Protein AF-A0A536XQ82-F1 (afdb_monomer_lite)

Foldseek 3Di:
DPPPPPPPPLCDPPRPHRDQDDALVSNQVVVLVVCVVPVDPDDDDDLDDDPDDPVSSVVVVVCCVPRRVVPHDRDPPDD

Radius of gyration: 15.22 Å; chains: 1; bounding box: 23×45×41 Å

Structure (mmCIF, N/CA/C/O backbone):
data_AF-A0A536XQ82-F1
#
_entry.id   AF-A0A536XQ82-F1
#
loop_
_atom_site.group_PDB
_atom_site.id
_atom_site.type_symbol
_atom_site.label_atom_id
_atom_site.label_alt_id
_atom_site.label_comp_id
_atom_site.label_asym_id
_atom_site.label_entity_id
_atom_site.label_seq_id
_atom_site.pdbx_PDB_ins_code
_atom_site.Cartn_x
_atom_site.Cartn_y
_atom_site.Cartn_z
_atom_site.occupancy
_atom_site.B_iso_or_equiv
_atom_site.auth_seq_id
_atom_site.auth_comp_id
_atom_site.auth_asym_id
_atom_site.auth_atom_id
_atom_site.pdbx_PDB_model_num
ATOM 1 N N . MET A 1 1 ? 12.100 -36.194 -10.593 1.00 42.50 1 MET A N 1
ATOM 2 C CA . MET A 1 1 ? 10.744 -35.794 -10.171 1.00 42.50 1 MET A CA 1
ATOM 3 C C . MET A 1 1 ? 10.845 -34.337 -9.758 1.00 42.50 1 MET A C 1
ATOM 5 O O . MET A 1 1 ? 11.465 -34.061 -8.742 1.00 42.50 1 MET A O 1
ATOM 9 N N . ALA A 1 2 ? 10.431 -33.408 -10.625 1.00 43.28 2 ALA A N 1
ATOM 10 C CA . ALA A 1 2 ? 10.402 -31.991 -10.260 1.00 43.28 2 ALA A CA 1
ATOM 11 C C . ALA A 1 2 ? 9.379 -31.812 -9.125 1.00 43.28 2 ALA A C 1
ATOM 13 O O . ALA A 1 2 ? 8.370 -32.524 -9.147 1.00 43.28 2 ALA A O 1
ATOM 14 N N . PRO A 1 3 ? 9.631 -30.950 -8.125 1.00 51.94 3 PRO A N 1
ATOM 15 C CA . PRO A 1 3 ? 8.652 -30.708 -7.075 1.00 51.94 3 PRO A CA 1
ATOM 16 C C . PRO A 1 3 ? 7.346 -30.235 -7.721 1.00 51.94 3 PRO A C 1
ATOM 18 O O . PRO A 1 3 ? 7.373 -29.432 -8.657 1.00 51.94 3 PRO A O 1
ATOM 21 N N . GLU A 1 4 ? 6.213 -30.776 -7.267 1.00 55.69 4 GLU A N 1
ATOM 22 C CA . GLU A 1 4 ? 4.898 -30.300 -7.693 1.00 55.69 4 GLU A CA 1
ATOM 23 C C . GLU A 1 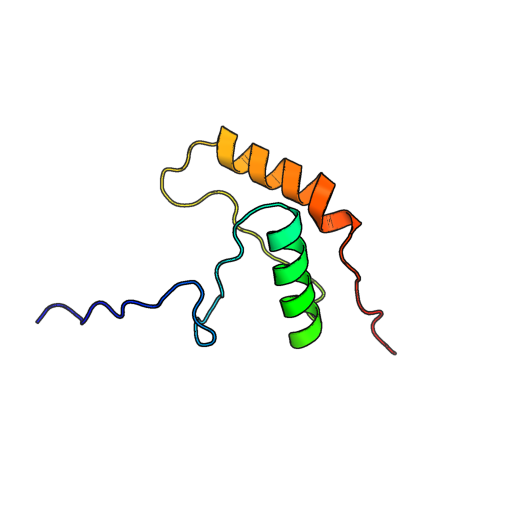4 ? 4.845 -28.787 -7.487 1.00 55.69 4 GLU A C 1
ATOM 25 O O . GLU A 1 4 ? 5.038 -28.289 -6.376 1.00 55.69 4 GLU A O 1
ATOM 30 N N . HIS A 1 5 ? 4.614 -28.046 -8.571 1.00 54.72 5 HIS A N 1
ATOM 31 C CA . HIS A 1 5 ? 4.295 -26.632 -8.480 1.00 54.72 5 HIS A CA 1
ATOM 32 C C . HIS A 1 5 ? 2.968 -26.524 -7.734 1.00 54.72 5 HIS A C 1
ATOM 34 O O . HIS A 1 5 ? 1.900 -26.652 -8.333 1.00 54.72 5 HIS A O 1
ATOM 40 N N . HIS A 1 6 ? 3.032 -26.308 -6.422 1.00 56.69 6 HIS A N 1
ATOM 41 C CA . HIS A 1 6 ? 1.883 -25.874 -5.650 1.00 56.69 6 HIS A CA 1
ATOM 42 C C . HIS A 1 6 ? 1.430 -24.550 -6.276 1.00 56.69 6 HIS A C 1
ATOM 44 O O . HIS A 1 6 ? 2.093 -23.523 -6.129 1.00 56.69 6 HIS A O 1
ATOM 50 N N . LYS A 1 7 ? 0.362 -24.587 -7.083 1.00 47.69 7 LYS A N 1
ATOM 51 C CA . LYS A 1 7 ? -0.291 -23.387 -7.615 1.00 47.69 7 LYS A CA 1
ATOM 52 C C . LYS A 1 7 ? -1.041 -22.742 -6.457 1.00 47.69 7 LYS A C 1
ATOM 54 O O . LYS A 1 7 ? -2.262 -22.834 -6.393 1.00 47.69 7 LYS A O 1
ATOM 59 N N . THR A 1 8 ? -0.305 -22.140 -5.529 1.00 55.62 8 THR A N 1
ATOM 60 C CA . THR A 1 8 ? -0.876 -21.260 -4.518 1.00 55.62 8 THR A CA 1
ATOM 61 C C . THR A 1 8 ? -1.527 -20.121 -5.282 1.00 55.62 8 THR A C 1
ATOM 63 O O . THR A 1 8 ? -0.836 -19.329 -5.927 1.00 55.62 8 THR A O 1
ATOM 66 N N . ASP A 1 9 ? -2.856 -20.072 -5.288 1.00 64.75 9 ASP A N 1
ATOM 67 C CA . ASP A 1 9 ? -3.537 -18.849 -5.678 1.00 64.75 9 ASP A CA 1
ATOM 68 C C . ASP A 1 9 ? -3.074 -17.771 -4.680 1.00 64.75 9 ASP A C 1
ATOM 70 O O . ASP A 1 9 ? -3.276 -17.929 -3.473 1.00 64.75 9 ASP A O 1
ATOM 74 N N . PRO A 1 10 ? -2.398 -16.700 -5.137 1.00 63.56 10 PRO A N 1
ATOM 75 C CA . PRO A 1 10 ? -1.852 -15.679 -4.245 1.00 63.56 10 PRO A CA 1
ATOM 76 C C . PRO A 1 10 ? -2.942 -14.931 -3.459 1.00 63.56 10 PRO A C 1
ATOM 78 O O . PRO A 1 10 ? -2.627 -14.193 -2.521 1.00 63.56 10 PRO A O 1
ATOM 81 N N . HIS A 1 11 ? -4.213 -15.101 -3.829 1.00 64.38 11 HIS A N 1
ATOM 82 C CA . HIS A 1 11 ? -5.375 -14.565 -3.129 1.00 64.38 11 HIS A CA 1
ATOM 83 C C . HIS A 1 11 ? -6.143 -15.610 -2.311 1.00 64.38 11 HIS A C 1
ATOM 85 O O . HIS A 1 11 ? -7.154 -15.253 -1.702 1.00 64.38 11 HIS A O 1
ATOM 91 N N . ALA A 1 12 ? -5.691 -16.867 -2.274 1.00 66.62 12 ALA A N 1
ATOM 92 C CA . ALA A 1 12 ? -6.356 -17.908 -1.506 1.00 66.62 12 ALA A CA 1
ATOM 93 C C . ALA A 1 12 ? -6.354 -17.581 0.002 1.00 66.62 12 ALA A C 1
ATOM 95 O O . ALA A 1 12 ? -5.381 -17.002 0.500 1.00 66.62 12 ALA A O 1
ATOM 96 N N . PRO A 1 13 ? -7.412 -17.956 0.748 1.00 62.12 13 PRO A N 1
ATOM 97 C CA . PRO A 1 13 ? -7.509 -17.683 2.185 1.00 62.12 13 PRO A CA 1
ATOM 98 C C . PRO A 1 13 ? -6.396 -18.332 3.018 1.00 62.12 13 PRO A C 1
ATOM 100 O O . PRO A 1 13 ? -6.086 -17.853 4.103 1.00 62.12 13 PRO A O 1
ATOM 103 N N . ASP A 1 14 ? -5.821 -19.426 2.521 1.00 61.81 14 ASP A N 1
ATOM 104 C CA . ASP A 1 14 ? -4.747 -20.211 3.130 1.00 61.81 14 ASP A CA 1
ATOM 105 C C . ASP A 1 14 ? -3.344 -19.799 2.648 1.00 61.81 14 ASP A C 1
ATOM 107 O O . ASP A 1 14 ? -2.347 -20.390 3.071 1.00 61.81 14 ASP A O 1
ATOM 111 N N . SER A 1 15 ? -3.234 -18.764 1.802 1.00 57.50 15 SER A N 1
ATOM 112 C CA . SER A 1 15 ? -1.939 -18.190 1.445 1.00 57.50 15 SER A CA 1
ATOM 113 C C . SER A 1 15 ? -1.252 -17.635 2.692 1.00 57.50 15 SER A C 1
ATOM 115 O O . SER A 1 15 ? -1.801 -16.801 3.413 1.00 57.50 15 SER A O 1
ATOM 117 N N . VAL A 1 16 ? -0.002 -18.052 2.902 1.00 55.81 16 VAL A N 1
ATOM 118 C CA . VAL A 1 16 ? 0.849 -17.639 4.032 1.00 55.81 16 VAL A CA 1
ATOM 119 C C . VAL A 1 16 ? 1.009 -16.110 4.096 1.00 55.81 16 VAL A C 1
ATOM 121 O O . VAL A 1 16 ? 1.268 -15.559 5.164 1.00 55.81 16 VAL A O 1
ATOM 124 N N . GLN A 1 17 ? 0.837 -15.423 2.957 1.00 61.00 17 GLN A N 1
ATOM 125 C CA . GLN A 1 17 ? 0.760 -13.966 2.835 1.00 61.00 17 GLN A CA 1
ATOM 126 C C . GLN A 1 17 ? -0.218 -13.603 1.697 1.00 61.00 17 GLN A C 1
ATOM 128 O O . GLN A 1 17 ? 0.133 -13.768 0.524 1.00 61.00 17 GLN A O 1
ATOM 133 N N . PRO A 1 18 ? -1.447 -13.134 1.978 1.00 68.38 18 PRO A N 1
ATOM 134 C CA . PRO A 1 18 ? -2.380 -12.767 0.917 1.00 68.38 18 PRO A CA 1
ATOM 135 C C . PRO A 1 18 ? -1.843 -11.575 0.116 1.00 68.38 18 PRO A C 1
ATOM 137 O O . PRO A 1 18 ? -1.495 -10.533 0.675 1.00 68.38 18 PRO A O 1
ATOM 140 N N . LEU A 1 19 ? -1.799 -11.705 -1.212 1.00 82.62 19 LEU A N 1
ATOM 141 C CA . LEU A 1 19 ? -1.354 -10.631 -2.097 1.00 82.62 19 LEU A CA 1
ATOM 142 C C . LEU A 1 19 ? -2.313 -9.430 -2.019 1.00 82.62 19 LEU A C 1
ATOM 144 O O . LEU A 1 19 ? -3.483 -9.490 -2.432 1.00 82.62 19 LEU A O 1
ATOM 148 N N . VAL A 1 20 ? -1.786 -8.300 -1.548 1.00 89.38 20 VAL A N 1
ATOM 149 C CA . VAL A 1 20 ? -2.494 -7.018 -1.482 1.00 89.38 20 VAL A CA 1
ATOM 150 C C . VAL A 1 20 ? -2.171 -6.187 -2.724 1.00 89.38 20 VAL A C 1
ATOM 152 O O . VAL A 1 20 ? -1.183 -5.465 -2.780 1.00 89.38 20 VAL A O 1
ATOM 155 N N . ALA A 1 21 ? -3.037 -6.282 -3.731 1.00 91.25 21 ALA A N 1
ATOM 156 C CA . ALA A 1 21 ? -2.949 -5.507 -4.966 1.00 91.25 21 ALA A CA 1
ATOM 157 C C . ALA A 1 21 ? -4.345 -5.102 -5.466 1.00 91.25 21 ALA A C 1
ATOM 159 O O . ALA A 1 21 ? -5.344 -5.762 -5.143 1.00 91.25 21 ALA A O 1
ATOM 160 N N . GLY A 1 22 ? -4.402 -4.021 -6.251 1.00 92.88 22 GLY A N 1
ATOM 161 C CA . GLY A 1 22 ? -5.618 -3.493 -6.871 1.00 92.88 22 GLY A CA 1
ATOM 162 C C . GLY A 1 22 ? -5.665 -1.964 -6.882 1.00 92.88 22 GLY A C 1
ATOM 163 O O . GLY A 1 22 ? -4.640 -1.291 -6.795 1.00 92.88 22 GLY A O 1
ATOM 164 N N . SER A 1 23 ? -6.877 -1.412 -6.975 1.00 96.69 23 SER A N 1
ATOM 165 C CA . SER A 1 23 ? -7.104 0.029 -6.795 1.00 96.69 23 SER A CA 1
ATOM 166 C C . SER A 1 23 ? -6.771 0.467 -5.356 1.00 96.69 23 SER A C 1
ATOM 168 O O . SER A 1 23 ? -6.840 -0.369 -4.450 1.00 96.69 23 SER A O 1
ATOM 170 N N . PRO A 1 24 ? -6.501 1.761 -5.088 1.00 97.25 24 PRO A N 1
ATOM 171 C CA . PRO A 1 24 ? -6.272 2.235 -3.720 1.00 97.25 24 PRO A CA 1
ATOM 172 C C . PRO A 1 24 ? -7.404 1.873 -2.750 1.00 97.25 24 PRO A C 1
ATOM 174 O O . PRO A 1 24 ? -7.146 1.498 -1.611 1.00 97.25 24 PRO A O 1
ATOM 177 N N . ARG A 1 25 ? -8.661 1.898 -3.217 1.00 96.88 25 ARG A N 1
ATOM 178 C CA . ARG A 1 25 ? -9.821 1.460 -2.429 1.00 96.88 25 ARG A CA 1
ATOM 179 C C . ARG A 1 25 ? -9.732 -0.023 -2.060 1.00 96.88 25 ARG A C 1
ATOM 181 O O . ARG A 1 25 ? -9.894 -0.371 -0.898 1.00 96.88 25 ARG A O 1
ATOM 188 N N . THR A 1 26 ? -9.446 -0.883 -3.035 1.00 95.56 26 THR A N 1
ATOM 189 C CA . THR A 1 26 ? -9.309 -2.331 -2.816 1.00 95.56 26 THR A CA 1
ATOM 190 C C . THR A 1 26 ? -8.162 -2.645 -1.856 1.00 95.56 26 THR A C 1
ATOM 192 O O . THR A 1 26 ? -8.288 -3.514 -0.999 1.00 95.56 26 THR A O 1
ATOM 195 N N . VAL A 1 27 ? -7.039 -1.933 -1.984 1.00 96.00 27 VAL A N 1
ATOM 196 C CA . VAL A 1 27 ? -5.887 -2.078 -1.084 1.00 96.00 27 VAL A CA 1
ATOM 197 C C . VAL A 1 27 ? -6.253 -1.648 0.337 1.00 96.00 27 VAL A C 1
ATOM 199 O O . VAL A 1 27 ? -5.964 -2.388 1.270 1.00 96.00 27 VAL A O 1
ATOM 202 N N . LEU A 1 28 ? -6.943 -0.516 0.509 1.00 95.81 28 LEU A N 1
ATOM 203 C CA . LEU A 1 28 ? -7.429 -0.061 1.814 1.00 95.81 28 LEU A CA 1
ATOM 204 C C . LEU A 1 28 ? -8.324 -1.102 2.495 1.00 95.81 28 LEU A C 1
ATOM 206 O O . LEU A 1 28 ? -8.099 -1.425 3.657 1.00 95.81 28 LEU A O 1
ATOM 210 N N . GLU A 1 29 ? -9.302 -1.648 1.770 1.00 94.81 29 GLU A N 1
ATOM 211 C CA . GLU A 1 29 ? -10.223 -2.669 2.288 1.00 94.81 29 GLU A CA 1
ATOM 212 C C . GLU A 1 29 ? -9.464 -3.933 2.735 1.00 94.81 29 GLU A C 1
ATOM 214 O O . GLU A 1 29 ? -9.681 -4.428 3.841 1.00 94.81 29 GLU A O 1
ATOM 219 N N . LYS A 1 30 ? -8.515 -4.416 1.919 1.00 92.81 30 LYS A N 1
ATOM 220 C CA . LYS A 1 30 ? -7.689 -5.593 2.241 1.00 92.81 30 LYS A CA 1
ATOM 221 C C . LYS A 1 30 ? -6.775 -5.363 3.446 1.00 92.81 30 LYS A C 1
ATOM 223 O O . LYS A 1 30 ? -6.687 -6.224 4.317 1.00 92.81 30 LYS A O 1
ATOM 228 N N . VAL A 1 31 ? -6.099 -4.214 3.505 1.00 92.50 31 VAL A N 1
ATOM 229 C CA . VAL A 1 31 ? -5.206 -3.882 4.623 1.00 92.50 31 VAL A CA 1
ATOM 230 C C . VAL A 1 31 ? -6.007 -3.710 5.909 1.00 92.50 31 VAL A C 1
ATOM 232 O O . VAL A 1 31 ? -5.608 -4.261 6.929 1.00 92.50 31 VAL A O 1
ATOM 235 N N . GLN A 1 32 ? -7.152 -3.022 5.875 1.00 92.62 32 GLN A N 1
ATOM 236 C CA . GLN A 1 32 ? -7.995 -2.863 7.060 1.00 92.62 32 GLN A CA 1
ATOM 237 C C . GLN A 1 32 ? -8.483 -4.217 7.587 1.00 92.62 32 GLN A C 1
ATOM 239 O O . GLN A 1 32 ? -8.349 -4.476 8.777 1.00 92.62 32 GLN A O 1
ATOM 244 N N . ALA A 1 33 ? -8.957 -5.107 6.708 1.00 90.12 33 ALA A N 1
ATOM 245 C CA . ALA A 1 33 ? -9.374 -6.451 7.106 1.00 90.12 33 ALA A CA 1
ATOM 246 C C . ALA A 1 33 ? -8.227 -7.239 7.764 1.00 90.12 33 ALA A C 1
ATOM 248 O O . ALA A 1 33 ? -8.425 -7.898 8.781 1.00 90.12 33 ALA A O 1
ATOM 249 N N . MET A 1 34 ? -7.009 -7.138 7.225 1.00 88.38 34 MET A N 1
ATOM 250 C CA . MET A 1 34 ? -5.829 -7.766 7.821 1.00 88.38 34 MET A CA 1
ATOM 251 C C . MET A 1 34 ? -5.494 -7.181 9.203 1.00 88.38 34 MET A C 1
ATOM 253 O O . MET A 1 34 ? -5.194 -7.937 10.127 1.00 88.38 34 MET A O 1
ATOM 257 N N . LEU A 1 35 ? -5.553 -5.857 9.368 1.00 88.62 35 LEU A N 1
ATOM 258 C CA . LEU A 1 35 ? -5.319 -5.201 10.659 1.00 88.62 35 LEU A CA 1
ATOM 259 C C . LEU A 1 35 ? -6.374 -5.605 11.695 1.00 88.6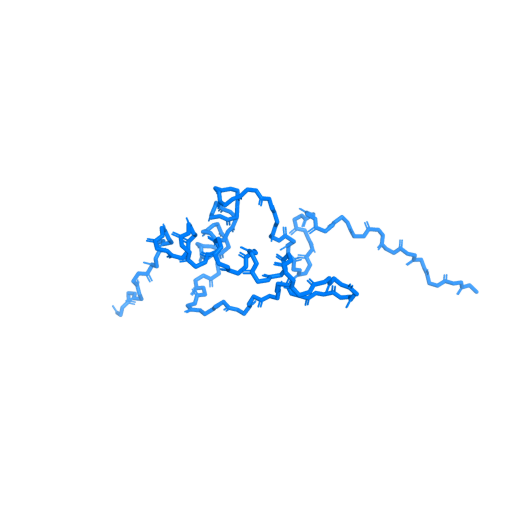2 35 LEU A C 1
ATOM 261 O O . LEU A 1 35 ? -6.018 -5.909 12.830 1.00 88.62 35 LEU A O 1
ATOM 265 N N . ASP A 1 36 ? -7.644 -5.677 11.298 1.00 87.75 36 ASP A N 1
ATOM 266 C CA . ASP A 1 36 ? -8.745 -6.080 12.177 1.00 87.75 36 ASP A CA 1
ATOM 267 C C . ASP A 1 36 ? -8.609 -7.542 12.640 1.00 87.75 36 ASP A C 1
ATOM 269 O O . ASP A 1 36 ? -8.948 -7.861 13.778 1.00 87.75 36 ASP A O 1
ATOM 273 N N . LEU A 1 37 ? -8.074 -8.425 11.789 1.00 86.62 37 LEU A N 1
ATOM 274 C CA . LEU A 1 37 ? -7.839 -9.835 12.124 1.00 86.62 37 LEU A CA 1
ATOM 275 C C . LEU A 1 37 ? -6.609 -10.052 13.011 1.00 86.62 37 LEU A C 1
ATOM 277 O O . LEU A 1 37 ? -6.610 -10.935 13.865 1.00 86.62 37 LEU A O 1
ATOM 281 N N . THR A 1 38 ? -5.541 -9.288 12.784 1.00 84.94 38 THR A N 1
ATOM 282 C CA . THR A 1 38 ? -4.223 -9.550 13.392 1.00 84.94 38 THR A CA 1
ATOM 283 C C . THR A 1 38 ? -3.893 -8.629 14.557 1.00 84.94 38 THR A C 1
ATOM 285 O O . THR A 1 38 ? -2.984 -8.929 15.327 1.00 84.94 38 THR A O 1
ATOM 288 N N . SER A 1 39 ? -4.596 -7.499 14.686 1.00 82.50 39 SER A N 1
ATOM 289 C CA . SER A 1 39 ? -4.230 -6.395 15.584 1.00 82.50 39 SER A CA 1
ATOM 290 C C . SER A 1 39 ? -2.801 -5.871 15.359 1.00 82.50 39 SER A C 1
ATOM 292 O O . SER A 1 39 ? -2.195 -5.297 16.265 1.00 82.50 39 SER A O 1
ATOM 294 N N . ALA A 1 40 ? -2.241 -6.066 14.157 1.00 83.69 40 ALA A N 1
ATOM 295 C CA . ALA A 1 40 ? -0.922 -5.557 13.813 1.00 83.69 40 ALA A CA 1
ATOM 296 C C . ALA A 1 40 ? -0.887 -4.025 13.926 1.00 83.69 40 ALA A C 1
ATOM 298 O O . ALA A 1 40 ? -1.817 -3.325 13.532 1.00 83.69 40 ALA A O 1
ATOM 299 N N . ASN A 1 41 ? 0.215 -3.495 14.447 1.00 84.69 41 ASN A N 1
ATOM 300 C CA . ASN A 1 41 ? 0.452 -2.054 14.571 1.00 84.69 41 ASN A CA 1
ATOM 301 C C . ASN A 1 41 ? 1.573 -1.558 13.642 1.00 84.69 41 ASN A C 1
ATOM 303 O O . ASN A 1 41 ? 1.921 -0.379 13.661 1.00 84.69 41 ASN A O 1
ATOM 307 N N . TYR A 1 42 ? 2.136 -2.459 12.836 1.00 85.06 42 TYR A N 1
ATOM 308 C CA . TYR A 1 42 ? 3.214 -2.181 11.903 1.00 85.06 42 TYR A CA 1
ATOM 309 C C . TYR A 1 42 ? 3.023 -2.990 10.621 1.00 85.06 42 TYR A C 1
ATOM 311 O O . TYR A 1 42 ? 2.712 -4.180 10.670 1.00 85.06 42 TYR A O 1
ATOM 319 N N . LEU A 1 43 ? 3.228 -2.337 9.476 1.00 87.69 43 LEU A N 1
ATOM 320 C CA . LEU A 1 43 ? 3.128 -2.942 8.153 1.00 87.69 43 LEU A CA 1
ATOM 321 C C . LEU A 1 43 ? 4.463 -2.810 7.428 1.00 87.69 43 LEU A C 1
ATOM 323 O O . LEU A 1 43 ? 4.946 -1.700 7.205 1.00 87.69 43 LEU A O 1
ATOM 327 N N . LEU A 1 44 ? 5.027 -3.945 7.024 1.00 89.62 44 LEU A N 1
ATOM 328 C CA . LEU A 1 44 ? 6.149 -3.992 6.096 1.00 89.62 44 LEU A CA 1
ATOM 329 C C . LEU A 1 44 ? 5.605 -4.240 4.686 1.00 89.62 44 LEU A C 1
ATOM 331 O O . LEU A 1 44 ? 5.092 -5.319 4.400 1.00 89.62 44 LEU A O 1
ATOM 335 N N . CYS A 1 45 ? 5.714 -3.241 3.811 1.00 90.25 45 CYS A N 1
ATOM 336 C CA . CYS A 1 45 ? 5.187 -3.304 2.448 1.00 90.25 45 CYS A CA 1
ATOM 337 C C . CYS A 1 45 ? 6.320 -3.408 1.423 1.00 90.25 45 CYS A C 1
ATOM 339 O O . CYS A 1 45 ? 7.288 -2.650 1.480 1.00 90.25 45 CYS A O 1
ATOM 341 N N . ILE A 1 46 ? 6.163 -4.298 0.441 1.00 91.00 46 ILE A N 1
ATOM 342 C CA . ILE A 1 46 ? 7.092 -4.453 -0.683 1.00 91.00 46 ILE A CA 1
ATOM 343 C C . ILE A 1 46 ? 6.395 -3.961 -1.954 1.00 91.00 46 ILE A C 1
ATOM 345 O O . ILE A 1 46 ? 5.442 -4.577 -2.420 1.00 91.00 46 ILE A O 1
ATOM 349 N N . PHE A 1 47 ? 6.872 -2.845 -2.513 1.00 91.88 47 PHE A N 1
ATOM 350 C CA . PHE A 1 47 ? 6.337 -2.252 -3.752 1.00 91.88 47 PHE A CA 1
ATOM 351 C C . PHE A 1 47 ? 7.184 -2.555 -4.991 1.00 91.88 47 PHE A C 1
ATOM 353 O O . PHE A 1 47 ? 6.712 -2.389 -6.111 1.00 91.88 47 PHE A O 1
ATOM 360 N N . SER A 1 48 ? 8.432 -2.979 -4.789 1.00 91.69 48 SER A N 1
ATOM 361 C CA . SER A 1 48 ? 9.369 -3.342 -5.849 1.00 91.69 48 SER A CA 1
ATOM 362 C C . SER A 1 48 ? 9.710 -4.816 -5.715 1.00 91.69 48 SER A C 1
ATOM 364 O O . SER A 1 48 ? 10.213 -5.238 -4.675 1.00 91.69 48 SER A O 1
ATOM 366 N N . PHE A 1 49 ? 9.439 -5.593 -6.755 1.00 86.94 49 PHE A N 1
ATOM 367 C CA . PHE A 1 49 ? 9.712 -7.024 -6.785 1.00 86.94 49 PHE A CA 1
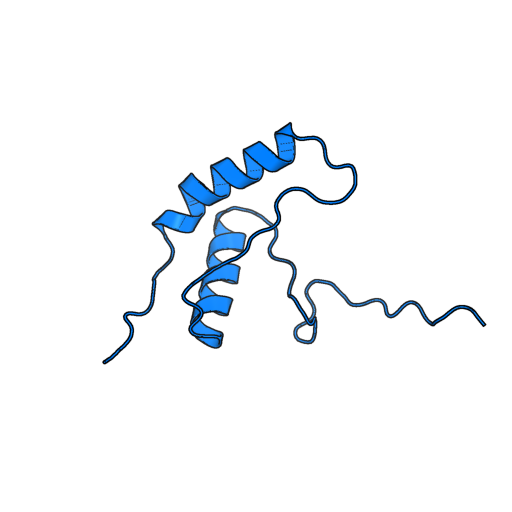ATOM 368 C C . PHE A 1 49 ? 10.138 -7.448 -8.192 1.00 86.94 49 PHE A C 1
ATOM 370 O O . PHE A 1 49 ? 9.669 -6.888 -9.182 1.00 86.94 49 PHE A O 1
ATOM 377 N N . GLY A 1 50 ? 11.028 -8.440 -8.270 1.00 87.81 50 GLY A N 1
ATOM 378 C CA . GLY A 1 50 ? 11.572 -8.927 -9.538 1.00 87.81 50 GLY A CA 1
ATOM 379 C C . GLY A 1 50 ? 12.352 -7.851 -10.294 1.00 87.81 50 GLY A C 1
ATOM 380 O O . GLY A 1 50 ? 13.190 -7.160 -9.719 1.00 87.81 50 GLY A O 1
ATOM 381 N N . ASP A 1 51 ? 12.056 -7.728 -11.581 1.00 90.69 51 ASP A N 1
ATOM 382 C CA . ASP A 1 51 ? 12.623 -6.778 -12.539 1.00 90.69 51 ASP A CA 1
ATOM 383 C C . ASP A 1 51 ? 11.707 -5.563 -12.789 1.00 90.69 51 ASP A C 1
ATOM 385 O O . ASP A 1 51 ? 11.839 -4.872 -13.801 1.00 90.69 51 ASP A O 1
ATOM 389 N N . LEU A 1 52 ? 10.773 -5.282 -11.867 1.00 89.44 52 LEU A N 1
ATOM 390 C CA . LEU A 1 52 ? 9.871 -4.138 -11.977 1.00 89.44 52 LEU A CA 1
ATOM 391 C C . LEU A 1 52 ? 10.660 -2.823 -12.033 1.00 89.44 52 LEU A C 1
ATOM 393 O O . LEU A 1 52 ? 11.500 -2.543 -11.177 1.00 89.44 52 LEU A O 1
ATOM 397 N N . ALA A 1 53 ? 10.337 -1.991 -13.025 1.00 90.31 53 ALA A N 1
ATOM 398 C CA . ALA A 1 53 ? 10.935 -0.671 -13.155 1.00 90.31 53 ALA A CA 1
ATOM 399 C C . ALA A 1 53 ? 10.671 0.199 -11.901 1.00 90.31 53 ALA A C 1
ATOM 401 O O . ALA A 1 53 ? 9.617 0.064 -11.261 1.00 90.31 53 ALA A O 1
ATOM 402 N N . PRO A 1 54 ? 11.583 1.123 -11.548 1.00 91.12 54 PRO A N 1
ATOM 403 C CA . PRO A 1 54 ? 11.423 1.971 -10.367 1.00 91.12 54 PRO A CA 1
ATOM 404 C C . PRO A 1 54 ? 10.161 2.844 -10.390 1.00 91.12 54 PRO A C 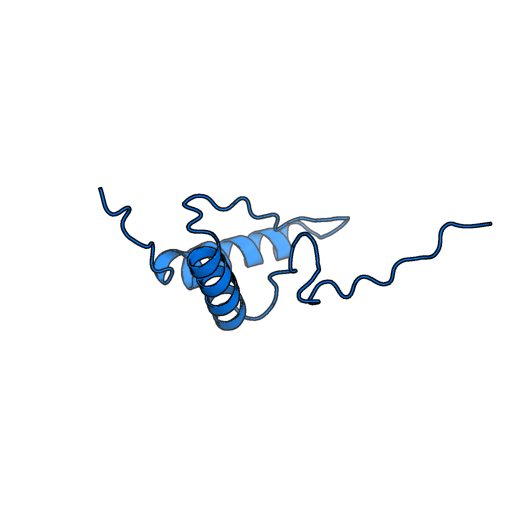1
ATOM 406 O O . PRO A 1 54 ? 9.532 3.056 -9.354 1.00 91.12 54 PRO A O 1
ATOM 409 N N . GLU A 1 55 ? 9.754 3.352 -11.554 1.00 95.19 55 GLU A N 1
ATOM 410 C CA . GLU A 1 55 ? 8.671 4.331 -11.678 1.00 95.19 55 GLU A CA 1
ATOM 411 C C . GLU A 1 55 ? 7.298 3.759 -11.267 1.00 95.19 55 GLU A C 1
ATOM 413 O O . GLU A 1 55 ? 6.617 4.394 -10.454 1.00 95.19 55 GLU A O 1
ATOM 418 N N . PRO A 1 56 ? 6.871 2.563 -11.728 1.00 93.00 56 PRO A N 1
ATOM 419 C CA . PRO A 1 56 ? 5.671 1.899 -11.212 1.00 93.00 56 PRO A CA 1
ATOM 420 C C . PRO A 1 56 ? 5.692 1.635 -9.700 1.00 93.00 56 PRO A C 1
ATOM 422 O O . PRO A 1 56 ? 4.661 1.804 -9.036 1.00 93.00 56 PRO A O 1
ATOM 425 N N . ALA A 1 57 ? 6.845 1.245 -9.145 1.00 94.81 57 ALA A N 1
ATOM 426 C CA . ALA A 1 57 ? 6.990 0.981 -7.715 1.00 94.81 57 ALA A CA 1
ATOM 427 C C . ALA A 1 57 ? 6.822 2.272 -6.898 1.00 94.81 57 ALA A C 1
ATOM 429 O O . ALA A 1 57 ? 6.029 2.318 -5.955 1.00 94.81 57 ALA A O 1
ATOM 430 N N . LEU A 1 58 ? 7.486 3.354 -7.317 1.00 96.25 58 LEU A N 1
ATOM 431 C CA . LEU A 1 58 ? 7.370 4.676 -6.697 1.00 96.25 58 LEU A CA 1
ATOM 432 C C . LEU A 1 58 ? 5.956 5.250 -6.829 1.00 96.25 58 LEU A C 1
ATOM 434 O O . LEU A 1 58 ? 5.438 5.829 -5.875 1.00 96.25 58 LEU A O 1
ATOM 438 N N . ARG A 1 59 ? 5.291 5.051 -7.973 1.00 96.12 59 ARG A N 1
ATOM 439 C CA . ARG A 1 59 ? 3.891 5.458 -8.158 1.00 96.12 59 ARG A CA 1
ATOM 440 C C . ARG A 1 59 ? 2.953 4.711 -7.212 1.00 96.12 59 ARG A C 1
ATOM 442 O O . ARG A 1 59 ? 2.050 5.322 -6.644 1.00 96.12 59 ARG A O 1
ATOM 449 N N . SER A 1 60 ? 3.162 3.407 -7.043 1.00 96.19 60 SER A N 1
ATOM 450 C CA . SER A 1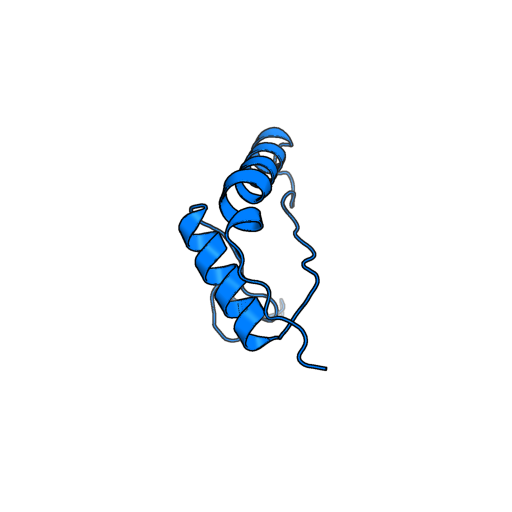 60 ? 2.373 2.579 -6.124 1.00 96.19 60 SER A CA 1
ATOM 451 C C . SER A 1 60 ? 2.588 3.001 -4.672 1.00 96.19 60 SER A C 1
ATOM 453 O O . SER A 1 60 ? 1.614 3.153 -3.938 1.00 96.19 60 SER A O 1
ATOM 455 N N . LEU A 1 61 ? 3.837 3.283 -4.286 1.00 96.44 61 LEU A N 1
ATOM 456 C CA . LEU A 1 61 ? 4.169 3.838 -2.975 1.00 96.44 61 LEU A CA 1
ATOM 457 C C . LEU A 1 61 ? 3.490 5.197 -2.750 1.00 96.44 61 LEU A C 1
ATOM 459 O O . LEU A 1 61 ? 2.859 5.398 -1.716 1.00 96.44 61 LEU A O 1
ATOM 463 N N . ALA A 1 62 ? 3.561 6.111 -3.721 1.00 97.50 62 ALA A N 1
ATOM 464 C CA . ALA A 1 62 ? 2.934 7.427 -3.619 1.00 97.50 62 ALA A CA 1
ATOM 465 C C . ALA A 1 62 ? 1.414 7.321 -3.415 1.00 97.50 62 ALA A C 1
ATOM 467 O O . ALA A 1 62 ? 0.878 7.943 -2.501 1.00 97.50 62 ALA A O 1
ATOM 468 N N . LEU A 1 63 ? 0.738 6.481 -4.209 1.00 97.81 63 LEU A N 1
ATOM 469 C CA . LEU A 1 63 ? -0.693 6.210 -4.052 1.00 97.81 63 LEU A CA 1
ATOM 470 C C . LEU A 1 63 ? -1.013 5.573 -2.702 1.00 97.81 63 LEU A C 1
ATOM 472 O O . LEU A 1 63 ? -2.008 5.928 -2.080 1.00 97.81 63 LEU A O 1
ATOM 476 N N . PHE A 1 64 ? -0.190 4.642 -2.227 1.00 96.94 64 PHE A N 1
ATOM 477 C CA . PHE A 1 64 ? -0.396 4.032 -0.920 1.00 96.94 64 PHE A CA 1
ATOM 478 C C . PHE A 1 64 ? -0.320 5.079 0.201 1.00 96.94 64 PHE A C 1
ATOM 480 O O . PHE A 1 64 ? -1.216 5.154 1.046 1.00 96.94 64 PHE A O 1
ATOM 487 N N . CYS A 1 65 ? 0.697 5.941 0.167 1.00 96.81 65 CYS A N 1
ATOM 488 C CA . CYS A 1 65 ? 0.880 7.011 1.142 1.00 96.81 65 CYS A CA 1
ATOM 489 C C . CYS A 1 65 ? -0.244 8.056 1.108 1.00 96.81 65 CYS A C 1
ATOM 491 O O . CYS A 1 65 ? -0.650 8.526 2.168 1.00 96.81 65 CYS A O 1
ATOM 493 N N . SER A 1 66 ? -0.751 8.436 -0.071 1.00 97.81 66 SER A N 1
ATOM 494 C CA . SER A 1 66 ? -1.767 9.492 -0.187 1.00 97.81 66 SER A CA 1
ATOM 495 C C . SER A 1 66 ? -3.205 8.987 -0.063 1.00 97.81 66 SER A C 1
ATOM 497 O O . SER A 1 66 ? -4.057 9.692 0.472 1.00 97.81 66 SER A O 1
ATOM 499 N N . GLU A 1 67 ? -3.501 7.778 -0.544 1.00 97.94 67 GLU A N 1
ATOM 500 C CA . GLU A 1 67 ? -4.878 7.286 -0.676 1.00 97.94 67 GLU A CA 1
ATOM 501 C C . GLU A 1 67 ? -5.251 6.185 0.314 1.00 97.94 67 GLU A C 1
ATOM 503 O O . GLU A 1 67 ? -6.447 5.992 0.552 1.00 97.94 67 GLU A O 1
ATOM 508 N N . VAL A 1 68 ? -4.270 5.462 0.865 1.00 96.31 68 VAL A N 1
ATOM 509 C CA . VAL A 1 68 ? -4.507 4.312 1.751 1.00 96.31 68 VAL A CA 1
ATOM 510 C C . VAL A 1 68 ? -4.167 4.658 3.192 1.00 96.31 68 VAL A C 1
ATOM 512 O O . VAL A 1 68 ? -5.063 4.657 4.034 1.00 96.31 68 VAL A O 1
ATOM 515 N N . MET A 1 69 ? -2.906 5.001 3.479 1.00 94.56 69 MET A N 1
ATOM 516 C CA . MET A 1 69 ? -2.432 5.245 4.850 1.00 94.56 69 MET A CA 1
ATOM 517 C C . MET A 1 69 ? -3.308 6.224 5.650 1.00 94.56 69 MET A C 1
ATOM 519 O O . MET A 1 69 ? -3.646 5.892 6.785 1.00 94.56 69 MET A O 1
ATOM 523 N N . PRO A 1 70 ? -3.757 7.372 5.099 1.00 95.44 70 PRO A N 1
ATOM 524 C CA . PRO A 1 70 ? -4.549 8.339 5.861 1.00 95.44 70 PRO A CA 1
ATOM 525 C C . PRO A 1 70 ? -5.964 7.853 6.199 1.00 95.44 70 PRO A C 1
ATOM 527 O O . PRO A 1 70 ? -6.630 8.446 7.042 1.00 95.44 70 PRO A O 1
ATOM 530 N N . LYS A 1 71 ? -6.452 6.810 5.516 1.00 96.00 71 LYS A N 1
ATOM 531 C CA . LYS A 1 71 ? -7.813 6.274 5.673 1.00 96.00 71 LYS A CA 1
ATOM 532 C C . LYS A 1 71 ? -7.853 5.005 6.528 1.00 96.00 71 LYS A C 1
ATOM 534 O O . LYS A 1 71 ? -8.948 4.530 6.833 1.00 96.00 71 LYS A O 1
ATOM 539 N N . LEU A 1 72 ? -6.694 4.457 6.907 1.00 91.88 72 LEU A N 1
ATOM 540 C CA . LEU A 1 72 ? -6.613 3.309 7.807 1.00 91.88 72 LEU A CA 1
ATOM 541 C C . LEU A 1 72 ? -7.099 3.696 9.201 1.00 91.88 72 LEU A C 1
ATOM 543 O O . LEU A 1 72 ? -6.710 4.720 9.763 1.00 91.88 72 LEU A O 1
ATOM 547 N N . LYS A 1 73 ? -7.937 2.841 9.778 1.00 88.19 73 LYS A N 1
ATOM 548 C CA . LYS A 1 73 ? -8.397 2.968 11.154 1.00 88.19 73 LYS A CA 1
ATOM 549 C C . LYS A 1 73 ? -7.514 2.087 12.017 1.00 88.19 73 LYS A C 1
ATOM 551 O O . LYS A 1 73 ? -7.674 0.868 12.039 1.00 88.19 73 LYS A O 1
ATOM 556 N N . LEU A 1 74 ? -6.576 2.713 12.720 1.00 74.94 74 LEU A N 1
ATOM 557 C CA . LEU A 1 74 ? -5.820 2.026 13.757 1.00 74.94 74 LEU A CA 1
ATOM 558 C C . LEU A 1 74 ? -6.757 1.748 14.928 1.00 74.94 74 LEU A C 1
ATOM 560 O O . LEU A 1 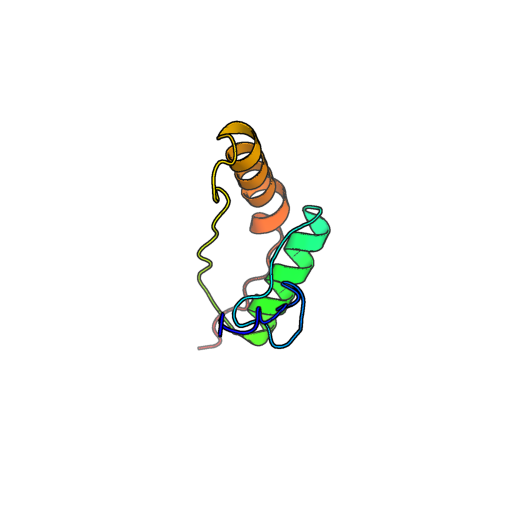74 ? -7.397 2.661 15.456 1.00 74.94 74 LEU A O 1
ATOM 564 N N . GLN A 1 75 ? -6.840 0.484 15.330 1.00 66.69 75 GLN A N 1
ATOM 565 C CA . GLN A 1 75 ? -7.500 0.152 16.579 1.00 66.69 75 GLN A CA 1
ATOM 566 C C . GLN A 1 75 ? -6.619 0.670 17.716 1.00 66.69 75 GLN A C 1
ATOM 568 O O . GLN A 1 75 ? -5.425 0.374 17.778 1.00 66.69 75 GLN A O 1
ATOM 573 N N . ALA A 1 76 ? -7.190 1.500 18.589 1.00 59.16 76 ALA A N 1
ATOM 574 C CA . ALA A 1 76 ? -6.487 1.935 19.784 1.00 59.16 76 ALA A CA 1
ATOM 575 C C . ALA A 1 76 ? -6.168 0.694 20.623 1.00 59.16 76 ALA A C 1
ATOM 577 O O . ALA A 1 76 ? -7.071 -0.086 20.934 1.00 59.16 76 ALA A O 1
ATOM 578 N N . VAL A 1 77 ? -4.895 0.516 20.985 1.00 56.72 77 VAL A N 1
ATOM 579 C CA . VAL A 1 77 ? -4.500 -0.477 21.986 1.00 56.72 77 VAL A CA 1
ATOM 580 C C . VAL A 1 77 ? -5.298 -0.157 23.247 1.00 56.72 77 VAL A C 1
ATOM 582 O O . VAL A 1 77 ? -5.122 0.904 23.844 1.00 56.72 77 VAL A O 1
ATOM 585 N N . ARG A 1 78 ? -6.248 -1.028 23.599 1.00 55.06 78 ARG A N 1
ATOM 586 C CA . ARG A 1 78 ? -6.992 -0.911 24.853 1.00 55.06 78 ARG A CA 1
ATOM 587 C C . ARG A 1 78 ? -6.041 -1.378 25.954 1.00 55.06 78 ARG A C 1
ATOM 589 O O . ARG A 1 78 ? -5.795 -2.578 26.055 1.00 55.06 78 ARG A O 1
ATOM 596 N N . SER A 1 79 ? -5.456 -0.422 26.675 1.00 48.72 79 SER A N 1
ATOM 597 C CA . SER A 1 79 ? -4.740 -0.665 27.934 1.00 48.72 79 SER A CA 1
ATOM 598 C C . SER A 1 79 ? -5.685 -1.131 29.033 1.00 48.72 79 SER A C 1
ATOM 600 O O . SER A 1 79 ? -6.863 -0.699 29.014 1.00 48.72 79 SER A O 1
#

Secondary structure (DSSP, 8-state):
-PPP-----TTSTT-SS----SSHHHHHHHHHHHHHHH--S--------TT--HHHHHHHHHHIIIIIGGG--PPP---

pLDDT: mean 81.75, std 16.57, range [42.5, 97.94]

Sequence (79 aa):
MAPEHHKTDPHAPDSVQPLVAGSPRTVLEKVQAMLDLTSANYLLCIFSFGDLAPEPALRSLALFCSEVMPKLKLQAVRS